Protein AF-A0A3Q2EHN2-F1 (afdb_monomer_lite)

Secondary structure (DSSP, 8-state):
-HHHHHHHHHHHHHHHHHHHHHHHHSEEEEEE---S---------TTS-TTTTTPPTTEEEEEE---THHHHHHHHHHHHHHHHHHHHHHHHHHHHH----SSTTTS-SS--B-TTSPBP---HHHHHHHHHHHHHHHHHHHHHHTT-HHHHHHHHHHHHHH--

Organism: Cyprinodon variegatus (NCBI:txid28743)

pLDDT: mean 79.64, std 14.19, range [36.62, 97.0]

Sequence (164 aa):
VGGALESIRAQAVERGKGNRTFRETSVATLELLLPRDAKKCDVRNLNQRLDEQGVKNHSKVMVLKVSDAEQISKEEEEKKNQKESIQRTQKGFQILSERGGEDPDTTPFLEIADQKGNPLKIPHQEKKALILAMGFHEKGRSLMKRKQYDNALCHLLQADQQFR

Structure (mmCIF, N/CA/C/O backbone):
data_AF-A0A3Q2EHN2-F1
#
_entry.id   AF-A0A3Q2EHN2-F1
#
loop_
_atom_site.group_PDB
_atom_site.id
_atom_site.type_symbol
_atom_site.label_atom_id
_atom_site.label_alt_id
_atom_site.label_comp_id
_atom_site.label_asym_id
_atom_site.label_entity_id
_atom_site.label_seq_id
_atom_site.pdbx_PDB_ins_code
_atom_site.Cartn_x
_atom_site.Cartn_y
_atom_site.Cartn_z
_atom_site.occupancy
_atom_site.B_iso_or_equiv
_atom_site.auth_seq_id
_atom_site.auth_comp_id
_atom_site.auth_asym_id
_atom_site.auth_atom_id
_atom_site.pdbx_PDB_model_num
ATOM 1 N N . VAL A 1 1 ? -40.091 9.955 55.501 1.00 58.00 1 VAL A N 1
ATOM 2 C CA . VAL A 1 1 ? -39.640 10.631 54.255 1.00 58.00 1 VAL A CA 1
ATOM 3 C C . VAL A 1 1 ? -38.119 10.861 54.205 1.00 58.00 1 VAL A C 1
ATOM 5 O O . VAL A 1 1 ? -37.560 10.788 53.122 1.00 58.00 1 VAL A O 1
ATOM 8 N N . GLY A 1 2 ? -37.409 11.044 55.333 1.00 68.94 2 GLY A N 1
ATOM 9 C CA . GLY A 1 2 ? -35.955 11.325 55.330 1.00 68.94 2 GLY A CA 1
ATOM 10 C C . GLY A 1 2 ? -35.015 10.210 54.831 1.00 68.94 2 GLY A C 1
ATOM 11 O O . GLY A 1 2 ? -33.983 10.518 54.247 1.00 68.94 2 GLY A O 1
ATOM 12 N N . GLY A 1 3 ? -35.369 8.927 54.986 1.00 84.19 3 GLY A N 1
ATOM 13 C CA . GLY A 1 3 ? -34.476 7.814 54.615 1.00 84.19 3 GLY A CA 1
ATOM 14 C C . GLY A 1 3 ? -34.185 7.700 53.112 1.00 84.19 3 GLY A C 1
ATOM 15 O O . GLY A 1 3 ? -33.046 7.467 52.725 1.00 84.19 3 GLY A O 1
ATOM 16 N N . ALA A 1 4 ? -35.187 7.934 52.258 1.00 87.62 4 ALA A N 1
ATOM 17 C CA . ALA A 1 4 ? -35.016 7.857 50.805 1.00 87.62 4 ALA A CA 1
ATOM 18 C C . ALA A 1 4 ? -34.116 8.984 50.265 1.00 87.62 4 ALA A C 1
ATOM 20 O O . ALA A 1 4 ? -33.273 8.747 49.402 1.00 87.62 4 ALA A O 1
ATOM 21 N N . LEU A 1 5 ? -34.259 10.197 50.811 1.00 86.69 5 LEU A N 1
ATOM 22 C CA . LEU A 1 5 ? -33.417 11.343 50.459 1.00 86.69 5 LEU A CA 1
ATOM 23 C C . LEU A 1 5 ? -31.957 11.114 50.871 1.00 86.69 5 LEU A C 1
ATOM 25 O O . LEU A 1 5 ? -31.049 11.421 50.100 1.00 86.69 5 LEU A O 1
ATOM 29 N N . GLU A 1 6 ? -31.730 10.516 52.041 1.00 89.62 6 GLU A N 1
ATOM 30 C CA . GLU A 1 6 ? -30.381 10.204 52.518 1.00 89.62 6 GLU A CA 1
ATOM 31 C C . GLU A 1 6 ? -29.701 9.114 51.673 1.00 89.62 6 GLU A C 1
ATOM 33 O O . GLU A 1 6 ? -28.521 9.237 51.342 1.00 89.62 6 GLU A O 1
ATOM 38 N N . SER A 1 7 ? -30.444 8.095 51.222 1.00 87.94 7 SER A N 1
ATOM 39 C CA . SER A 1 7 ? -29.919 7.086 50.289 1.00 87.94 7 SER A CA 1
ATOM 40 C C . SER A 1 7 ? -29.522 7.680 48.934 1.00 87.94 7 SER A C 1
ATOM 42 O O . SER A 1 7 ? -28.464 7.341 48.401 1.00 87.94 7 SER A O 1
ATOM 44 N N . ILE A 1 8 ? -30.327 8.602 48.389 1.00 90.00 8 ILE A N 1
ATOM 45 C CA . ILE A 1 8 ? -30.005 9.302 47.135 1.00 90.00 8 ILE A CA 1
ATOM 46 C C . ILE A 1 8 ? -28.743 10.156 47.312 1.00 90.00 8 ILE A C 1
ATOM 48 O O . ILE A 1 8 ? -27.847 10.115 46.465 1.00 90.00 8 ILE A O 1
ATOM 52 N N . ARG A 1 9 ? -28.636 10.886 48.432 1.00 92.25 9 ARG A N 1
ATOM 53 C CA . ARG A 1 9 ? -27.461 11.706 48.762 1.00 92.25 9 ARG A CA 1
ATOM 54 C C . ARG A 1 9 ? -26.191 10.859 48.834 1.00 92.25 9 ARG A C 1
ATOM 56 O O . ARG A 1 9 ? -25.201 11.194 48.184 1.00 92.25 9 ARG A O 1
ATOM 63 N N . ALA A 1 10 ? -26.226 9.751 49.576 1.00 88.00 10 ALA A N 1
ATOM 64 C CA . ALA A 1 10 ? -25.089 8.846 49.722 1.00 88.00 10 ALA A CA 1
ATOM 65 C C . ALA A 1 10 ? -24.641 8.267 48.368 1.00 88.00 10 ALA A C 1
ATOM 67 O O . ALA A 1 10 ? -23.452 8.288 48.045 1.00 88.00 10 ALA A O 1
ATOM 68 N N . GLN A 1 11 ? -25.586 7.832 47.528 1.00 86.38 11 GLN A N 1
ATOM 69 C CA . GLN A 1 11 ? -25.269 7.292 46.206 1.00 86.38 11 GLN A CA 1
ATOM 70 C C . GLN A 1 11 ? -24.671 8.352 45.265 1.00 86.38 11 GLN A C 1
ATOM 72 O O . GLN A 1 11 ? -23.761 8.044 44.494 1.00 86.38 11 GLN A O 1
ATOM 77 N N . ALA A 1 12 ? -25.141 9.601 45.329 1.00 86.69 12 ALA A N 1
ATOM 78 C CA . ALA A 1 12 ? -24.586 10.699 44.539 1.00 86.69 12 ALA A CA 1
ATOM 79 C C . ALA A 1 12 ? -23.131 11.017 44.929 1.00 86.69 12 ALA A C 1
ATOM 81 O O . ALA A 1 12 ? -22.298 11.242 44.049 1.00 86.69 12 ALA A O 1
ATOM 82 N N . VAL A 1 13 ? -22.805 10.975 46.226 1.00 90.94 13 VAL A N 1
ATOM 83 C CA . VAL A 1 13 ? -21.433 11.174 46.725 1.00 90.94 13 VAL A CA 1
ATOM 84 C C . VAL A 1 13 ? -20.501 10.066 46.238 1.00 90.94 13 VAL A C 1
ATOM 86 O O . VAL A 1 13 ? -19.422 10.364 45.728 1.00 90.94 13 VAL A O 1
ATOM 89 N N . GLU A 1 14 ? -20.917 8.803 46.334 1.00 86.44 14 GLU A N 1
ATOM 90 C CA . GLU A 1 14 ? -20.110 7.670 45.862 1.00 86.44 14 GLU A CA 1
ATOM 91 C C . GLU A 1 14 ? -19.881 7.717 44.345 1.00 86.44 14 GLU A C 1
ATOM 93 O O . GLU A 1 14 ? -18.755 7.532 43.879 1.00 86.44 14 GLU A O 1
ATOM 98 N N . ARG A 1 15 ? -20.907 8.086 43.563 1.00 83.94 15 ARG A N 1
ATOM 99 C CA . ARG A 1 15 ? -20.753 8.348 42.120 1.00 83.94 15 ARG A CA 1
ATOM 100 C C . ARG A 1 15 ? -19.771 9.493 41.850 1.00 83.94 15 ARG A C 1
ATOM 102 O O . ARG A 1 15 ? -18.945 9.393 40.946 1.00 83.94 15 ARG A O 1
ATOM 109 N N . GLY A 1 16 ? -19.829 10.563 42.643 1.00 86.81 16 GLY A N 1
ATOM 110 C CA . GLY A 1 16 ? -18.907 11.696 42.545 1.00 86.81 16 GLY A CA 1
ATOM 111 C C . GLY A 1 16 ? -17.451 11.307 42.814 1.00 86.81 16 GLY A C 1
ATOM 112 O O . GLY A 1 16 ? -16.564 11.693 42.051 1.00 86.81 16 GLY A O 1
ATOM 113 N N . LYS A 1 17 ? -17.205 10.494 43.850 1.00 87.38 17 LYS A N 1
ATOM 114 C CA . LYS A 1 17 ? -15.874 9.943 44.154 1.00 87.38 17 LYS A CA 1
ATOM 115 C C . LYS A 1 17 ? -15.359 9.075 43.008 1.00 87.38 17 LYS A C 1
ATOM 117 O O . LYS A 1 17 ? -14.248 9.305 42.543 1.00 87.38 17 LYS A O 1
ATOM 122 N N . GLY A 1 18 ? -16.188 8.162 42.494 1.00 84.38 18 GLY A N 1
ATOM 123 C CA . GLY A 1 18 ? -15.835 7.318 41.348 1.00 84.38 18 GLY A CA 1
ATOM 124 C C . GLY A 1 18 ? -15.464 8.129 40.100 1.00 84.38 18 GLY A C 1
ATOM 125 O O . GLY A 1 18 ? -14.448 7.854 39.465 1.00 84.38 18 GLY A O 1
ATOM 126 N N . ASN A 1 19 ? -16.218 9.190 39.794 1.00 83.88 19 ASN A N 1
ATOM 127 C CA . ASN A 1 19 ? -15.912 10.083 38.672 1.00 83.88 19 ASN A CA 1
ATOM 128 C C . ASN A 1 19 ? -14.584 10.831 38.853 1.00 83.88 19 ASN A C 1
ATOM 130 O O . ASN A 1 19 ? -13.862 11.049 37.878 1.00 83.88 19 ASN A O 1
ATOM 134 N N . ARG A 1 20 ? -14.252 11.227 40.086 1.00 85.75 20 ARG A N 1
ATOM 135 C CA . ARG A 1 20 ? -12.964 11.855 40.394 1.00 85.75 20 ARG A CA 1
ATOM 136 C C . ARG A 1 20 ? -11.812 10.870 40.194 1.00 85.75 20 ARG A C 1
ATOM 138 O O . ARG A 1 20 ? -10.865 11.197 39.488 1.00 85.75 20 ARG A O 1
ATOM 145 N N . THR A 1 21 ? -11.943 9.650 40.712 1.00 84.44 21 THR A N 1
ATOM 146 C CA . THR A 1 21 ? -10.952 8.585 40.515 1.00 84.44 21 THR A CA 1
ATOM 147 C C . THR A 1 21 ? -10.756 8.256 39.037 1.00 84.44 21 THR A C 1
ATOM 149 O O . THR A 1 21 ? -9.616 8.130 38.601 1.00 84.44 21 THR A O 1
ATOM 152 N N . PHE A 1 22 ? -11.823 8.194 38.233 1.00 84.50 22 PHE A N 1
ATOM 153 C CA . PHE A 1 22 ? -11.699 7.981 36.787 1.00 84.50 22 PHE A CA 1
ATOM 154 C C . PHE A 1 22 ? -10.948 9.123 36.093 1.00 84.50 22 PHE A C 1
ATOM 156 O O . PHE A 1 22 ? -10.098 8.870 35.244 1.00 84.50 22 PHE A O 1
ATOM 163 N N . ARG A 1 23 ? -11.214 10.381 36.466 1.00 84.12 23 ARG A N 1
ATOM 164 C CA . ARG A 1 23 ? -10.486 11.537 35.918 1.00 84.12 23 ARG A CA 1
ATOM 165 C C . ARG A 1 23 ? -8.994 11.511 36.248 1.00 84.12 23 ARG A C 1
ATOM 167 O O . ARG A 1 23 ? -8.200 11.936 35.419 1.00 84.12 23 ARG A O 1
ATOM 174 N N . GLU A 1 24 ? -8.631 11.036 37.436 1.00 85.19 24 GLU A N 1
ATOM 175 C CA . GLU A 1 24 ? -7.242 10.994 37.910 1.00 85.19 24 GLU A CA 1
ATOM 176 C C . GLU A 1 24 ? -6.480 9.762 37.389 1.00 85.19 24 GLU A C 1
ATOM 178 O O . GLU A 1 24 ? -5.310 9.867 37.036 1.00 85.19 24 GLU A O 1
ATOM 183 N N . THR A 1 25 ? -7.134 8.600 37.306 1.00 83.88 25 THR A N 1
ATOM 184 C CA . THR A 1 25 ? -6.469 7.308 37.036 1.00 83.88 25 THR A CA 1
ATOM 185 C C . THR A 1 25 ? -6.815 6.692 35.686 1.00 83.88 25 THR A C 1
ATOM 187 O O . THR A 1 25 ? -6.178 5.726 35.280 1.00 83.88 25 THR A O 1
ATOM 190 N N . SER A 1 26 ? -7.821 7.214 34.977 1.00 83.12 26 SER A N 1
ATOM 191 C CA . SER A 1 26 ? -8.372 6.605 33.756 1.00 83.12 26 SER A CA 1
ATOM 192 C C . SER A 1 26 ? -8.912 5.173 33.941 1.00 83.12 26 SER A C 1
ATOM 194 O O . SER A 1 26 ? -9.146 4.466 32.958 1.00 83.12 26 SER A O 1
ATOM 196 N N . VAL A 1 27 ? -9.165 4.757 35.191 1.00 82.38 27 VAL A N 1
ATOM 197 C CA . VAL A 1 27 ? -9.767 3.468 35.559 1.00 82.38 27 VAL A CA 1
ATOM 198 C C . VAL A 1 27 ? -11.165 3.696 36.131 1.00 82.38 27 VAL A C 1
ATOM 200 O O . VAL A 1 27 ? -11.360 4.534 37.010 1.00 82.38 27 VAL A O 1
ATOM 203 N N . ALA A 1 28 ? -12.149 2.938 35.650 1.00 84.56 28 ALA A N 1
ATOM 204 C CA . ALA A 1 28 ? -13.511 2.930 36.178 1.00 84.56 28 ALA A CA 1
ATOM 205 C C . ALA A 1 28 ? -14.002 1.499 36.419 1.00 84.56 28 ALA A C 1
ATOM 207 O O . ALA A 1 28 ? -13.563 0.558 35.765 1.00 84.56 28 ALA A O 1
ATOM 208 N N . THR A 1 29 ? -14.944 1.331 37.347 1.00 83.50 29 THR A N 1
ATOM 209 C CA . THR A 1 29 ? -15.686 0.073 37.524 1.00 83.50 29 THR A CA 1
ATOM 210 C C . THR A 1 29 ? -17.137 0.302 37.131 1.00 83.50 29 THR A C 1
ATOM 212 O O . THR A 1 29 ? -17.778 1.211 37.656 1.00 83.50 29 THR A O 1
ATOM 215 N N . LEU A 1 30 ? -17.654 -0.517 36.219 1.00 82.94 30 LEU A N 1
ATOM 216 C CA . LEU A 1 30 ? -19.041 -0.478 35.765 1.00 82.94 30 LEU A CA 1
ATOM 217 C C . LEU A 1 30 ? -19.776 -1.729 36.241 1.00 82.94 30 LEU A C 1
ATOM 219 O O . LEU A 1 30 ? -19.241 -2.833 36.169 1.00 82.94 30 LEU A O 1
ATOM 223 N N . GLU A 1 31 ? -21.009 -1.563 36.707 1.00 81.94 31 GLU A N 1
ATOM 224 C CA . GLU A 1 31 ? -21.921 -2.677 36.962 1.00 81.94 31 GLU A CA 1
ATOM 225 C C . GLU A 1 31 ? -22.862 -2.817 35.765 1.00 81.94 31 GLU A C 1
ATOM 227 O O . GLU A 1 31 ? -23.566 -1.873 35.404 1.00 81.94 31 GLU A O 1
ATOM 232 N N . LEU A 1 32 ? -22.839 -3.982 35.121 1.00 79.69 32 LEU A N 1
ATOM 233 C CA . LEU A 1 32 ? -23.619 -4.236 33.915 1.00 79.69 32 LEU A CA 1
ATOM 234 C C . LEU A 1 32 ? -24.958 -4.876 34.265 1.00 79.69 32 LEU A C 1
ATOM 236 O O . LEU A 1 32 ? -25.008 -5.945 34.878 1.00 79.69 32 LEU A O 1
ATOM 240 N N . LEU A 1 33 ? -26.040 -4.245 33.814 1.00 76.50 33 LEU A N 1
ATOM 241 C CA . LEU A 1 33 ? -27.374 -4.822 33.867 1.00 76.50 33 LEU A CA 1
ATOM 242 C C . LEU A 1 33 ? -27.683 -5.469 32.515 1.00 76.50 33 LEU A C 1
ATOM 244 O O . LEU A 1 33 ? -27.850 -4.775 31.513 1.00 76.50 33 LEU A O 1
ATOM 248 N N . LEU A 1 34 ? -27.716 -6.800 32.481 1.00 68.06 34 LEU A N 1
ATOM 249 C CA . LEU A 1 34 ? -28.004 -7.560 31.265 1.00 68.06 34 LEU A CA 1
ATOM 250 C C . LEU A 1 34 ? -29.467 -8.031 31.275 1.00 68.06 34 LEU A C 1
ATOM 252 O O . LEU A 1 34 ? -29.950 -8.466 32.327 1.00 68.06 34 LEU A O 1
ATOM 256 N N . PRO A 1 35 ? -30.180 -7.990 30.132 1.00 71.19 35 PRO A N 1
ATOM 257 C CA . PRO A 1 35 ? -31.507 -8.586 30.010 1.00 71.19 35 PRO A CA 1
ATOM 258 C C . PRO A 1 35 ? -31.479 -10.069 30.405 1.00 71.19 35 PRO A C 1
ATOM 260 O O . PRO A 1 35 ? -30.519 -10.783 30.104 1.00 71.19 35 PRO A O 1
ATOM 263 N N . ARG A 1 36 ? -32.529 -10.549 31.085 1.00 63.59 36 ARG A N 1
ATOM 264 C CA . ARG A 1 36 ? -32.696 -11.982 31.365 1.00 63.59 36 ARG A CA 1
ATOM 265 C C . ARG A 1 36 ? -32.974 -12.685 30.041 1.00 63.59 36 ARG A C 1
ATOM 267 O O . ARG A 1 36 ? -34.107 -12.620 29.603 1.00 63.59 36 ARG A O 1
ATOM 274 N N . ASP A 1 37 ? -31.939 -13.232 29.402 1.00 58.91 37 ASP A N 1
ATOM 275 C CA . ASP A 1 37 ? -31.957 -14.457 28.579 1.00 58.91 37 ASP A CA 1
ATOM 276 C C . ASP A 1 37 ? -30.667 -14.584 27.755 1.00 58.91 37 ASP A C 1
ATOM 278 O O . ASP A 1 37 ? -30.630 -14.293 26.562 1.00 58.91 37 ASP A O 1
ATOM 282 N N . ALA A 1 38 ? -29.592 -15.065 28.381 1.00 51.25 38 ALA A N 1
ATOM 283 C CA . ALA A 1 38 ? -28.395 -15.455 27.646 1.00 51.25 38 ALA A CA 1
ATOM 284 C C . ALA A 1 38 ? -27.775 -16.727 28.244 1.00 51.25 38 ALA A C 1
ATOM 286 O O . ALA A 1 38 ? -27.448 -16.786 29.434 1.00 51.25 38 ALA A O 1
ATOM 287 N N . LYS A 1 39 ? -27.713 -17.794 27.437 1.00 52.88 39 LYS A N 1
ATOM 288 C CA . LYS A 1 39 ? -27.319 -19.155 27.836 1.00 52.88 39 LYS A CA 1
ATOM 289 C C . LYS A 1 39 ? -25.897 -19.485 27.344 1.00 52.88 39 LYS A C 1
ATOM 291 O O . LYS A 1 39 ? -25.686 -19.484 26.146 1.00 52.88 39 LYS A O 1
ATOM 296 N N . LYS A 1 40 ? -25.037 -19.885 28.300 1.00 46.94 40 LYS A N 1
ATOM 297 C CA . LYS A 1 40 ? -23.790 -20.710 28.283 1.00 46.94 40 LYS A CA 1
ATOM 298 C C . LYS A 1 40 ? -22.650 -20.421 27.269 1.00 46.94 40 LYS A C 1
ATOM 300 O O . LYS A 1 40 ? -22.877 -20.172 26.100 1.00 46.94 40 LYS A O 1
ATOM 305 N N . CYS A 1 41 ? -21.410 -20.560 27.765 1.00 36.62 41 CYS A N 1
ATOM 306 C CA . CYS A 1 41 ? -20.165 -19.971 27.240 1.00 36.62 41 CYS A CA 1
ATOM 307 C C . CYS A 1 41 ? -19.174 -20.999 26.659 1.00 36.62 41 CYS A C 1
ATOM 309 O O . CYS A 1 41 ? -19.073 -22.087 27.224 1.00 36.62 41 CYS A O 1
ATOM 311 N N . ASP A 1 42 ? -18.366 -20.574 25.671 1.00 38.88 42 ASP A N 1
ATOM 312 C CA . ASP A 1 42 ? -16.940 -20.935 25.544 1.00 38.88 42 ASP A CA 1
ATOM 313 C C . ASP A 1 42 ? -16.122 -19.943 24.662 1.00 38.88 42 ASP A C 1
ATOM 315 O O . ASP A 1 42 ? -16.516 -19.599 23.553 1.00 38.88 42 ASP A O 1
ATOM 319 N N . VAL A 1 43 ? -14.949 -19.558 25.197 1.00 41.09 43 VAL A N 1
ATOM 320 C CA . VAL A 1 43 ? -13.729 -18.907 24.635 1.00 41.09 43 VAL A CA 1
ATOM 321 C C . VAL A 1 43 ? -13.786 -17.492 23.995 1.00 41.09 43 VAL A C 1
ATOM 323 O O . VAL A 1 43 ? -14.457 -17.237 23.003 1.00 41.09 43 VAL A O 1
ATOM 326 N N . ARG A 1 44 ? -12.909 -16.618 24.539 1.00 47.75 44 ARG A N 1
ATOM 327 C CA . ARG A 1 44 ? -12.696 -15.163 24.331 1.00 47.75 44 ARG A CA 1
ATOM 328 C C . ARG A 1 44 ? -12.364 -14.715 22.890 1.00 47.75 44 ARG A C 1
ATOM 330 O O . ARG A 1 44 ? -11.319 -15.090 22.359 1.00 47.75 44 ARG A O 1
ATOM 337 N N . ASN A 1 45 ? -13.150 -13.780 22.337 1.00 54.25 45 ASN A N 1
ATOM 338 C CA . ASN A 1 45 ? -12.830 -12.982 21.139 1.00 54.25 45 ASN A CA 1
ATOM 339 C C . ASN A 1 45 ? -13.454 -11.563 21.199 1.00 54.25 45 ASN A C 1
ATOM 341 O O . ASN A 1 45 ? -14.553 -11.406 21.722 1.00 54.25 45 ASN A O 1
ATOM 345 N N . LEU A 1 46 ? -12.802 -10.531 20.634 1.00 56.47 46 LEU A N 1
ATOM 346 C CA . LEU A 1 46 ? -13.286 -9.127 20.665 1.00 56.47 46 LEU A CA 1
ATOM 347 C C . LEU A 1 46 ? -14.595 -8.881 19.885 1.00 56.47 46 LEU A C 1
ATOM 349 O O . LEU A 1 46 ? -15.234 -7.852 20.078 1.00 56.47 46 LEU A O 1
ATOM 353 N N . ASN A 1 47 ? -15.002 -9.822 19.030 1.00 60.00 47 ASN A N 1
ATOM 354 C CA . ASN A 1 47 ? -16.191 -9.717 18.176 1.00 60.00 47 ASN A CA 1
ATOM 355 C C . ASN A 1 47 ? -17.407 -10.491 18.718 1.00 60.00 47 ASN A C 1
ATOM 357 O O . ASN A 1 47 ? -18.372 -10.713 17.990 1.00 60.00 47 ASN A O 1
ATOM 361 N N . GLN A 1 48 ? -17.345 -10.948 19.968 1.00 64.94 48 GLN A N 1
ATOM 362 C CA . GLN A 1 48 ? -18.379 -11.771 20.598 1.00 64.94 48 GLN A CA 1
ATOM 363 C C . GLN A 1 48 ? -19.273 -10.962 21.532 1.00 64.94 48 GLN A C 1
ATOM 365 O O . GLN A 1 48 ? -18.866 -9.929 22.074 1.00 64.94 48 GLN A O 1
ATOM 370 N N . ARG A 1 49 ? -20.488 -11.463 21.763 1.00 70.75 49 ARG A N 1
ATOM 371 C CA . ARG A 1 49 ? -21.433 -10.851 22.703 1.00 70.75 49 ARG A CA 1
ATOM 372 C C . ARG A 1 49 ? -20.953 -11.021 24.153 1.00 70.75 49 ARG A C 1
ATOM 374 O O . ARG A 1 49 ? -20.166 -11.908 24.471 1.00 70.75 49 ARG A O 1
ATOM 381 N N . LEU A 1 50 ? -21.415 -10.154 25.057 1.00 73.50 50 LEU A N 1
ATOM 382 C CA . LEU A 1 50 ? -20.976 -10.141 26.464 1.00 73.50 50 LEU A CA 1
ATOM 383 C C . LEU A 1 50 ? -21.282 -11.457 27.202 1.00 73.50 50 LEU A C 1
ATOM 385 O O . LEU A 1 50 ? -20.502 -11.895 28.046 1.00 73.50 50 LEU A O 1
ATOM 389 N N . ASP A 1 51 ? -22.391 -12.105 26.866 1.00 68.06 51 ASP A N 1
ATOM 390 C CA . ASP A 1 51 ? -22.792 -13.397 27.418 1.00 68.06 51 ASP A CA 1
ATOM 391 C C . ASP A 1 51 ? -21.851 -14.538 27.018 1.00 68.06 51 ASP A C 1
ATOM 393 O O . ASP A 1 51 ? -21.519 -15.381 27.853 1.00 68.06 51 ASP A O 1
ATOM 397 N N . GLU A 1 52 ? -21.346 -14.519 25.785 1.00 70.88 52 GLU A N 1
ATOM 398 C CA . GLU A 1 52 ? -20.361 -15.486 25.282 1.00 70.88 52 GLU A CA 1
ATOM 399 C C . GLU A 1 52 ? -19.011 -15.337 26.005 1.00 70.88 52 GLU A C 1
ATOM 401 O O . GLU A 1 52 ? -18.291 -16.312 26.220 1.00 70.88 52 GLU A O 1
ATOM 406 N N . GLN A 1 53 ? -18.708 -14.125 26.479 1.00 71.44 53 GLN A N 1
ATOM 407 C CA . GLN A 1 53 ? -17.516 -13.809 27.270 1.00 71.44 53 GLN A CA 1
ATOM 408 C C . GLN A 1 53 ? -17.667 -14.154 28.766 1.00 71.44 53 GLN A C 1
ATOM 410 O O . GLN A 1 53 ? -16.770 -13.873 29.565 1.00 71.44 53 GLN A O 1
ATOM 415 N N . GLY A 1 54 ? -18.790 -14.762 29.166 1.00 73.62 54 GLY A N 1
ATOM 416 C CA . GLY A 1 54 ? -19.068 -15.138 30.552 1.00 73.62 54 GLY A CA 1
ATOM 417 C C . GLY A 1 54 ? -19.492 -13.973 31.448 1.00 73.62 54 GLY A C 1
ATOM 418 O O . GLY A 1 54 ? -19.532 -14.132 32.672 1.00 73.62 54 GLY A O 1
ATOM 419 N N . VAL A 1 55 ? -19.829 -12.814 30.868 1.00 78.62 55 VAL A N 1
ATOM 420 C CA . VAL A 1 55 ? -20.365 -11.670 31.612 1.00 78.62 55 VAL A CA 1
ATOM 421 C C . VAL A 1 55 ? -21.821 -11.957 31.965 1.00 78.62 55 VAL A C 1
ATOM 423 O O . VAL A 1 55 ? -22.676 -12.141 31.103 1.00 78.62 55 VAL A O 1
ATOM 426 N N . LYS A 1 56 ? -22.110 -12.002 33.265 1.00 81.75 56 LYS A N 1
ATOM 427 C CA . LYS A 1 56 ? -23.452 -12.234 33.814 1.00 81.75 56 LYS A CA 1
ATOM 428 C C . LYS A 1 56 ? -24.117 -10.918 34.202 1.00 81.75 56 LYS A C 1
ATOM 430 O O . LYS A 1 56 ? -23.444 -9.901 34.379 1.00 81.75 56 LYS A O 1
ATOM 435 N N . ASN A 1 57 ? -25.432 -10.944 34.397 1.00 81.62 57 ASN A N 1
ATOM 436 C CA . ASN A 1 57 ? -26.135 -9.807 34.983 1.00 81.62 57 ASN A CA 1
ATOM 437 C C . ASN A 1 57 ? -25.518 -9.455 36.353 1.00 81.62 57 ASN A C 1
ATOM 439 O O . ASN A 1 57 ? -25.149 -10.362 37.102 1.00 81.62 57 ASN A O 1
ATOM 443 N N . HIS A 1 58 ? -25.399 -8.163 36.661 1.00 81.69 58 HIS A N 1
ATOM 444 C CA . HIS A 1 58 ? -24.705 -7.622 37.838 1.00 81.69 58 HIS A CA 1
ATOM 445 C C . HIS A 1 58 ? -23.193 -7.893 37.895 1.00 81.69 58 HIS A C 1
ATOM 447 O O . HIS A 1 58 ? -22.579 -7.807 38.961 1.00 81.69 58 HIS A O 1
ATOM 453 N N . SER A 1 59 ? -22.551 -8.205 36.764 1.00 83.38 59 SER A N 1
ATOM 454 C CA . SER A 1 59 ? -21.087 -8.288 36.742 1.00 83.38 59 SER A CA 1
ATOM 455 C C . SER A 1 59 ? -20.475 -6.904 36.928 1.00 83.38 59 SER A C 1
ATOM 457 O O . SER A 1 59 ? -20.855 -5.950 36.246 1.00 83.38 59 SER A O 1
ATOM 459 N N . LYS A 1 60 ? -19.486 -6.817 37.823 1.00 84.38 60 LYS A N 1
ATOM 460 C CA . LYS A 1 60 ? -18.619 -5.646 37.969 1.00 84.38 60 LYS A CA 1
ATOM 461 C C . LYS A 1 60 ? -17.423 -5.795 37.038 1.00 84.38 60 LYS A C 1
ATOM 463 O O . LYS A 1 60 ? -16.630 -6.720 37.200 1.00 84.38 60 LYS A O 1
ATOM 468 N N . VAL A 1 61 ? -17.308 -4.897 36.070 1.00 82.44 61 VAL A N 1
ATOM 469 C CA . VAL A 1 61 ? -16.254 -4.905 35.054 1.00 82.44 61 VAL A CA 1
ATOM 470 C C . VAL A 1 61 ? -15.363 -3.686 35.240 1.00 82.44 61 VAL A C 1
ATOM 472 O O . VAL A 1 61 ? -15.852 -2.567 35.392 1.00 82.44 61 VAL A O 1
ATOM 475 N N . MET A 1 62 ? -14.049 -3.905 35.225 1.00 81.62 62 MET A N 1
ATOM 476 C CA . MET A 1 62 ? -13.058 -2.833 35.224 1.00 81.62 62 MET A CA 1
ATOM 477 C C . MET A 1 62 ? -12.827 -2.354 33.789 1.00 81.62 62 MET A C 1
ATOM 479 O O . MET A 1 62 ? -12.542 -3.157 32.903 1.00 81.62 62 MET A O 1
ATOM 483 N N . VAL A 1 63 ? -12.931 -1.049 33.572 1.00 78.25 63 VAL A N 1
ATOM 484 C CA . VAL A 1 63 ? -12.690 -0.390 32.289 1.00 78.25 63 VAL A CA 1
ATOM 485 C C . VAL A 1 63 ? -11.474 0.513 32.436 1.00 78.25 63 VAL A C 1
ATOM 487 O O . VAL A 1 63 ? -11.461 1.405 33.284 1.00 78.25 63 VAL A O 1
ATOM 490 N N . LEU A 1 64 ? -10.460 0.283 31.603 1.00 77.38 64 LEU A N 1
ATOM 491 C CA . LEU A 1 64 ? -9.339 1.199 31.417 1.00 77.38 64 LEU A CA 1
ATOM 492 C C . LEU A 1 64 ? -9.572 2.011 30.144 1.00 77.38 64 LEU A C 1
ATOM 494 O O . LEU A 1 64 ? -9.800 1.434 29.079 1.00 77.38 64 LEU A O 1
ATOM 498 N N . LYS A 1 65 ? -9.454 3.338 30.230 1.00 69.94 65 LYS A N 1
ATOM 499 C CA . LYS A 1 65 ? -9.287 4.164 29.032 1.00 69.94 65 LYS A CA 1
ATOM 500 C C . LYS A 1 65 ? -7.852 3.969 28.535 1.00 69.94 65 LYS A C 1
ATOM 502 O O . LYS A 1 65 ? -6.927 4.580 29.062 1.00 69.94 65 LYS A O 1
ATOM 507 N N . VAL A 1 66 ? -7.672 3.097 27.546 1.00 64.12 66 VAL A N 1
ATOM 508 C CA . VAL A 1 66 ? -6.404 2.993 26.813 1.00 64.12 66 VAL A CA 1
ATOM 509 C C . VAL A 1 66 ? -6.265 4.277 25.999 1.00 64.12 66 VAL A C 1
ATOM 511 O O . VAL A 1 66 ? -7.133 4.597 25.191 1.00 64.12 66 VAL A O 1
ATOM 514 N N . SER A 1 67 ? -5.238 5.070 26.288 1.00 59.03 67 SER A N 1
ATOM 515 C CA . SER A 1 67 ? -4.970 6.305 25.552 1.00 59.03 67 SER A CA 1
ATOM 516 C C . SER A 1 67 ? -4.523 5.970 24.130 1.00 59.03 67 SER A C 1
ATOM 518 O O . SER A 1 67 ? -3.674 5.097 23.953 1.00 59.03 67 SER A O 1
ATOM 520 N N . ASP A 1 68 ? -5.001 6.727 23.141 1.00 57.28 68 ASP A N 1
ATOM 521 C CA . ASP A 1 68 ? -4.610 6.577 21.730 1.00 57.28 68 ASP A CA 1
ATOM 522 C C . ASP A 1 68 ? -3.084 6.629 21.522 1.00 57.28 68 ASP A C 1
ATOM 524 O O . ASP A 1 68 ? -2.582 6.095 20.545 1.00 57.28 68 ASP A O 1
ATOM 528 N N . ALA A 1 69 ? -2.316 7.200 22.458 1.00 57.78 69 ALA A N 1
ATOM 529 C CA . ALA A 1 69 ? -0.855 7.288 22.408 1.00 57.78 69 ALA A CA 1
ATOM 530 C C . ALA A 1 69 ? -0.137 5.935 22.200 1.00 57.78 69 ALA A C 1
ATOM 532 O O . ALA A 1 69 ? 0.879 5.889 21.509 1.00 57.78 69 ALA A O 1
ATOM 533 N N . GLU A 1 70 ? -0.652 4.833 22.755 1.00 58.34 70 GLU A N 1
ATOM 534 C CA . GLU A 1 70 ? -0.057 3.496 22.568 1.00 58.34 70 GLU A CA 1
ATOM 535 C C . GLU A 1 70 ? -0.445 2.835 21.236 1.00 58.34 70 GLU A C 1
ATOM 537 O O . GLU A 1 70 ? 0.241 1.922 20.775 1.00 58.34 70 GLU A O 1
ATOM 542 N N . GLN A 1 71 ? -1.547 3.267 20.618 1.00 59.53 71 GLN A N 1
ATOM 543 C CA . GLN A 1 71 ? -1.944 2.818 19.281 1.00 59.53 71 GLN A CA 1
ATOM 544 C C . GLN A 1 71 ? -1.291 3.674 18.191 1.00 59.53 71 GLN A C 1
ATOM 546 O O . GLN A 1 71 ? -0.800 3.131 17.205 1.00 59.53 71 GLN A O 1
ATOM 551 N N . ILE A 1 72 ? -1.199 4.987 18.414 1.00 58.62 72 ILE A N 1
ATOM 552 C CA . ILE A 1 72 ? -0.522 5.944 17.535 1.00 58.62 72 ILE A CA 1
ATOM 553 C C . ILE A 1 72 ? 0.955 5.573 17.390 1.00 58.62 72 ILE A C 1
ATOM 555 O O . ILE A 1 72 ? 1.458 5.549 16.272 1.00 58.62 72 ILE A O 1
ATOM 559 N N . SER A 1 73 ? 1.641 5.210 18.479 1.00 65.06 73 SER A N 1
ATOM 560 C CA . SER A 1 73 ? 3.058 4.830 18.411 1.00 65.06 73 SER A CA 1
ATOM 561 C C . SER A 1 73 ? 3.299 3.577 17.562 1.00 65.06 73 SER A C 1
ATOM 563 O O . SER A 1 73 ? 4.235 3.549 16.764 1.00 65.06 73 SER A O 1
ATOM 565 N N . LYS A 1 74 ? 2.423 2.571 17.665 1.00 68.88 74 LYS A N 1
ATOM 566 C CA . LYS A 1 74 ? 2.502 1.344 16.857 1.00 68.88 74 LYS A CA 1
ATOM 567 C C . LYS A 1 74 ? 2.201 1.608 15.383 1.00 68.88 74 LYS A C 1
ATOM 569 O O . LYS A 1 74 ? 2.944 1.148 14.520 1.00 68.88 74 LYS A O 1
ATOM 574 N N . GLU A 1 75 ? 1.158 2.382 15.084 1.00 70.06 75 GLU A N 1
ATOM 575 C CA . GLU A 1 75 ? 0.833 2.754 13.701 1.00 70.06 75 GLU A CA 1
ATOM 576 C C . GLU A 1 75 ? 1.918 3.623 13.049 1.00 70.06 75 GLU A C 1
ATOM 578 O O . GLU A 1 75 ? 2.209 3.472 11.860 1.00 70.06 75 GLU A O 1
ATOM 583 N N . GLU A 1 76 ? 2.520 4.553 13.794 1.00 74.19 76 GLU A N 1
ATOM 584 C CA . GLU A 1 76 ? 3.619 5.380 13.290 1.00 74.19 76 GLU A CA 1
ATOM 585 C C . GLU A 1 76 ? 4.856 4.541 12.965 1.00 74.19 76 GLU A C 1
ATOM 587 O O . GLU A 1 76 ? 5.487 4.744 11.921 1.00 74.19 76 GLU A O 1
ATOM 592 N N . GLU A 1 77 ? 5.178 3.571 13.818 1.00 75.50 77 GLU A N 1
ATOM 593 C CA . GLU A 1 77 ? 6.296 2.658 13.609 1.00 75.50 77 GLU A CA 1
ATOM 594 C C . GLU A 1 77 ? 6.068 1.753 12.388 1.00 75.50 77 GLU A C 1
ATOM 596 O O . GLU A 1 77 ? 6.956 1.612 11.541 1.00 75.50 77 GLU A O 1
ATOM 601 N N . GLU A 1 78 ? 4.855 1.228 12.207 1.00 77.44 78 GLU A N 1
ATOM 602 C CA . GLU A 1 78 ? 4.485 0.454 11.017 1.00 77.44 78 GLU A CA 1
ATOM 603 C C . GLU A 1 78 ? 4.559 1.287 9.731 1.00 77.44 78 GLU A C 1
ATOM 605 O O . GLU A 1 78 ? 5.150 0.847 8.738 1.00 77.44 78 GLU A O 1
ATOM 610 N N . LYS A 1 79 ? 4.052 2.526 9.745 1.00 79.56 79 LYS A N 1
ATOM 611 C CA . LYS A 1 79 ? 4.150 3.451 8.601 1.00 79.56 79 LYS A CA 1
ATOM 612 C C . LYS A 1 79 ? 5.600 3.795 8.268 1.00 79.56 79 LYS A C 1
ATOM 614 O O . LYS A 1 79 ? 5.951 3.915 7.090 1.00 79.56 79 LYS A O 1
ATOM 619 N N . LYS A 1 80 ? 6.460 3.953 9.276 1.00 83.31 80 LYS A N 1
ATOM 620 C CA . LYS A 1 80 ? 7.895 4.188 9.075 1.00 83.31 80 LYS A CA 1
ATOM 621 C C . LYS A 1 80 ? 8.562 2.974 8.429 1.00 83.31 80 LYS A C 1
ATOM 623 O O . LYS A 1 80 ? 9.228 3.126 7.404 1.00 83.31 80 LYS A O 1
ATOM 628 N N . ASN A 1 81 ? 8.312 1.779 8.959 1.00 83.69 81 ASN A N 1
ATOM 629 C CA . ASN A 1 81 ? 8.838 0.525 8.417 1.00 83.69 81 ASN A CA 1
ATOM 630 C C . ASN A 1 81 ? 8.391 0.306 6.964 1.00 83.69 81 ASN A C 1
ATOM 632 O O . ASN A 1 81 ? 9.183 -0.100 6.107 1.00 83.69 81 ASN A O 1
ATOM 636 N N . GLN A 1 82 ? 7.137 0.642 6.657 1.00 85.06 82 GLN A N 1
ATOM 637 C CA . GLN A 1 82 ? 6.594 0.573 5.307 1.00 85.06 82 GLN A CA 1
ATOM 638 C C . GLN A 1 82 ? 7.303 1.549 4.354 1.00 85.06 82 GLN A C 1
ATOM 640 O O . GLN A 1 82 ? 7.741 1.140 3.275 1.00 85.06 82 GLN A O 1
ATOM 645 N N . LYS A 1 83 ? 7.500 2.812 4.760 1.00 88.19 83 LYS A N 1
ATOM 646 C CA . LYS A 1 83 ? 8.262 3.803 3.976 1.00 88.19 83 LYS A CA 1
ATOM 647 C C . LYS A 1 83 ? 9.701 3.357 3.725 1.00 88.19 83 LYS A C 1
ATOM 649 O O . LYS A 1 83 ? 10.194 3.496 2.607 1.00 88.19 83 LYS A O 1
ATOM 654 N N . GLU A 1 84 ? 10.369 2.790 4.726 1.00 89.69 84 GLU A N 1
ATOM 655 C CA . GLU A 1 84 ? 11.726 2.264 4.561 1.00 89.69 84 GLU A CA 1
ATOM 656 C C . GLU A 1 84 ? 11.777 1.097 3.571 1.00 89.69 84 GLU A C 1
ATOM 658 O O . GLU A 1 84 ? 12.654 1.064 2.706 1.00 89.69 84 GLU A O 1
ATOM 663 N N . SER A 1 85 ? 10.833 0.153 3.651 1.00 88.44 85 SER A N 1
ATOM 664 C CA . SER A 1 85 ? 10.741 -0.970 2.705 1.00 88.44 85 SER A CA 1
ATOM 665 C C . SER A 1 85 ? 10.617 -0.487 1.259 1.00 88.44 85 SER A C 1
ATOM 667 O O . SER A 1 85 ? 11.265 -1.010 0.346 1.00 88.44 85 SER A O 1
ATOM 669 N N . ILE A 1 86 ? 9.796 0.536 1.057 1.00 90.44 86 ILE A N 1
ATOM 670 C CA . ILE A 1 86 ? 9.569 1.147 -0.245 1.00 90.44 86 ILE A CA 1
ATOM 671 C C . ILE A 1 86 ? 10.845 1.824 -0.760 1.00 90.44 86 ILE A C 1
ATOM 673 O O . ILE A 1 86 ? 11.275 1.547 -1.878 1.00 90.44 86 ILE A O 1
ATOM 677 N N . GLN A 1 87 ? 11.515 2.630 0.070 1.00 92.62 87 GLN A N 1
ATOM 678 C CA . GLN A 1 87 ? 12.776 3.282 -0.304 1.00 92.62 87 GLN A CA 1
ATOM 679 C C . GLN A 1 87 ? 13.887 2.277 -0.627 1.00 92.62 87 GLN A C 1
ATOM 681 O O . GLN A 1 87 ? 14.667 2.493 -1.553 1.00 92.62 87 GLN A O 1
ATOM 686 N N . ARG A 1 88 ? 13.968 1.163 0.113 1.00 92.44 88 ARG A N 1
ATOM 687 C CA . ARG A 1 88 ? 14.920 0.078 -0.178 1.00 92.44 88 ARG A CA 1
ATOM 688 C C . ARG A 1 88 ? 14.653 -0.531 -1.553 1.00 92.44 88 ARG A C 1
ATOM 690 O O . ARG A 1 88 ? 15.593 -0.750 -2.311 1.00 92.44 88 ARG A O 1
ATOM 697 N N . THR A 1 89 ? 13.382 -0.754 -1.880 1.00 90.00 89 THR A N 1
ATOM 698 C CA . THR A 1 89 ? 12.958 -1.263 -3.192 1.00 90.00 89 THR A CA 1
ATOM 699 C C . THR A 1 89 ? 13.330 -0.270 -4.298 1.00 90.00 89 THR A C 1
ATOM 701 O O . THR A 1 89 ? 13.976 -0.657 -5.268 1.00 90.00 89 THR A O 1
ATOM 704 N N . GLN A 1 90 ? 13.036 1.019 -4.104 1.00 92.00 90 GLN A N 1
ATOM 705 C CA . GLN A 1 90 ? 13.378 2.086 -5.046 1.00 92.00 90 GLN A CA 1
ATOM 706 C C . GLN A 1 90 ? 14.880 2.144 -5.341 1.00 92.00 90 GLN A C 1
ATOM 708 O O . GLN A 1 90 ? 15.287 2.090 -6.498 1.00 92.00 90 GLN A O 1
ATOM 713 N N . LYS A 1 91 ? 15.709 2.214 -4.290 1.00 91.62 91 LYS A N 1
ATOM 714 C CA . LYS A 1 91 ? 17.171 2.278 -4.421 1.00 91.62 91 LYS A CA 1
ATOM 715 C C . LYS A 1 91 ? 17.727 1.031 -5.103 1.00 91.62 91 LYS A C 1
ATOM 717 O O . LYS A 1 91 ? 18.599 1.152 -5.955 1.00 91.62 91 LYS A O 1
ATOM 722 N N . GLY A 1 92 ? 17.204 -0.150 -4.764 1.00 90.06 92 GLY A N 1
ATOM 723 C CA . GLY A 1 92 ? 17.614 -1.411 -5.381 1.00 90.06 92 GLY A CA 1
ATOM 724 C C . GLY A 1 92 ? 17.425 -1.399 -6.898 1.00 90.06 92 GLY A C 1
ATOM 725 O O . GLY A 1 92 ? 18.373 -1.640 -7.636 1.00 90.06 92 GLY A O 1
ATOM 726 N N . PHE A 1 93 ? 16.230 -1.046 -7.372 1.00 89.25 93 PHE A N 1
ATOM 727 C CA . PHE A 1 93 ? 15.945 -0.994 -8.810 1.00 89.25 93 PHE A CA 1
ATOM 728 C C . PHE A 1 93 ? 16.601 0.193 -9.522 1.00 89.25 93 PHE A C 1
ATOM 730 O O . PHE A 1 93 ? 16.976 0.071 -10.686 1.00 89.25 93 PHE A O 1
ATOM 737 N N . GLN A 1 94 ? 16.813 1.312 -8.828 1.00 88.56 94 GLN A N 1
ATOM 738 C CA . GLN A 1 94 ? 17.570 2.436 -9.370 1.00 88.56 94 GLN A CA 1
ATOM 739 C C . GLN A 1 94 ? 19.024 2.042 -9.675 1.00 88.56 94 GLN A C 1
ATOM 741 O O . GLN A 1 94 ? 19.503 2.311 -10.772 1.00 88.56 94 GLN A O 1
ATOM 746 N N . ILE A 1 95 ? 19.694 1.329 -8.761 1.00 86.56 95 ILE A N 1
ATOM 747 C CA . ILE A 1 95 ? 21.064 0.826 -8.974 1.00 86.56 95 ILE A CA 1
ATOM 748 C C . ILE A 1 95 ? 21.121 -0.137 -10.166 1.00 86.56 95 ILE A C 1
ATOM 750 O O . ILE A 1 95 ? 22.058 -0.082 -10.961 1.00 86.56 95 ILE A O 1
ATOM 754 N N . LEU A 1 96 ? 20.110 -0.998 -10.315 1.00 84.44 96 LEU A N 1
ATOM 755 C CA . LEU A 1 96 ? 20.018 -1.923 -11.449 1.00 84.44 96 LEU A CA 1
ATOM 756 C C . LEU A 1 96 ? 19.846 -1.195 -12.792 1.00 84.44 96 LEU A C 1
ATOM 758 O O . LEU A 1 96 ? 20.235 -1.734 -13.827 1.00 84.44 96 LEU A O 1
ATOM 762 N N . SER A 1 97 ? 19.299 0.023 -12.769 1.00 79.94 97 SER A N 1
ATOM 763 C CA . SER A 1 97 ? 19.055 0.841 -13.957 1.00 79.94 97 SER A CA 1
ATOM 764 C C . SER A 1 97 ? 20.195 1.804 -14.323 1.00 79.94 97 SER A C 1
ATOM 766 O O . SER A 1 97 ? 20.273 2.185 -15.488 1.00 79.94 97 SER A O 1
ATOM 768 N N . GLU A 1 98 ? 21.026 2.253 -13.374 1.00 75.25 98 GLU A N 1
ATOM 769 C CA . GLU A 1 98 ? 21.933 3.412 -13.549 1.00 75.25 98 GLU A CA 1
ATOM 770 C C . GLU A 1 98 ? 23.413 3.079 -13.846 1.00 75.25 98 GLU A C 1
ATOM 772 O O . GLU A 1 98 ? 24.243 3.985 -13.881 1.00 75.25 98 GLU A O 1
ATOM 777 N N . ARG A 1 99 ? 23.792 1.827 -14.140 1.00 63.94 99 ARG A N 1
ATOM 778 C CA . ARG A 1 99 ? 25.096 1.568 -14.792 1.00 63.94 99 ARG A CA 1
ATOM 779 C C . ARG A 1 99 ? 24.962 1.811 -16.293 1.00 63.94 99 ARG A C 1
ATOM 781 O O . ARG A 1 99 ? 24.303 1.033 -16.971 1.00 63.94 99 ARG A O 1
ATOM 788 N N . GLY A 1 100 ? 25.509 2.926 -16.774 1.00 52.41 100 GLY A N 1
ATOM 789 C CA . GLY A 1 100 ? 25.341 3.384 -18.152 1.00 52.41 100 GLY A CA 1
ATOM 790 C C . GLY A 1 100 ? 26.654 3.786 -18.814 1.00 52.41 100 GLY A C 1
ATOM 791 O O . GLY A 1 100 ? 27.078 4.932 -18.704 1.00 52.41 100 GLY A O 1
ATOM 792 N N . GLY A 1 101 ? 27.252 2.860 -19.556 1.00 50.16 101 GLY A N 1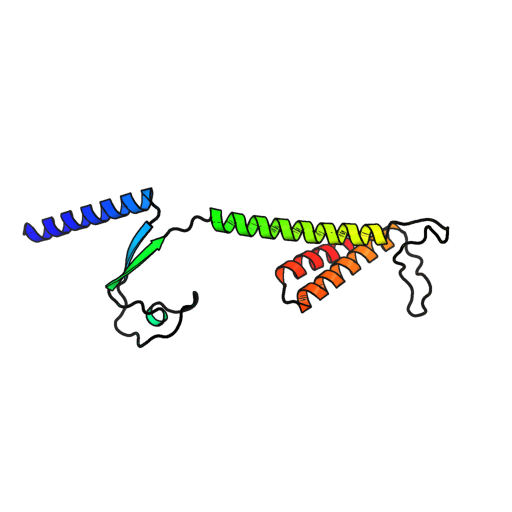
ATOM 793 C CA . GLY A 1 101 ? 28.284 3.138 -20.553 1.00 50.16 101 GLY A CA 1
ATOM 794 C C . GLY A 1 101 ? 28.398 1.993 -21.562 1.00 50.16 101 GLY A C 1
ATOM 795 O O . GLY A 1 101 ? 27.870 0.905 -21.343 1.00 50.16 101 GLY A O 1
ATOM 796 N N . GLU A 1 102 ? 29.063 2.264 -22.680 1.00 51.50 102 GLU A N 1
ATOM 797 C CA . GLU A 1 102 ? 29.142 1.386 -23.859 1.00 51.50 102 GLU A CA 1
ATOM 798 C C . GLU A 1 102 ? 30.155 0.229 -23.727 1.00 51.50 102 GLU A C 1
ATOM 800 O O . GLU A 1 102 ? 30.268 -0.590 -24.635 1.00 51.50 102 GLU A O 1
ATOM 805 N N . ASP A 1 103 ? 30.868 0.132 -22.601 1.00 54.31 103 ASP A N 1
ATOM 806 C CA . ASP A 1 103 ? 31.835 -0.939 -22.332 1.00 54.31 103 ASP A CA 1
ATOM 807 C C . ASP A 1 103 ? 31.155 -2.176 -21.697 1.00 54.31 103 ASP A C 1
ATOM 809 O O . ASP A 1 103 ? 30.192 -2.005 -20.943 1.00 54.31 103 ASP A O 1
ATOM 813 N N . PRO A 1 104 ? 31.669 -3.410 -21.886 1.00 54.44 104 PRO A N 1
ATOM 814 C CA . PRO A 1 104 ? 31.155 -4.637 -21.252 1.00 54.44 104 PRO A CA 1
ATOM 815 C C . PRO A 1 104 ? 31.123 -4.599 -19.711 1.00 54.44 104 PRO A C 1
ATOM 817 O O . PRO A 1 104 ? 30.404 -5.377 -19.088 1.00 54.44 104 PRO A O 1
ATOM 820 N N . ASP A 1 105 ? 31.859 -3.668 -19.095 1.00 53.56 105 ASP A N 1
ATOM 821 C CA . ASP A 1 105 ? 31.848 -3.383 -17.651 1.00 53.56 105 ASP A CA 1
ATOM 822 C C . ASP A 1 105 ? 30.818 -2.307 -17.232 1.00 53.56 105 ASP A C 1
ATOM 824 O O . ASP A 1 105 ? 30.609 -2.051 -16.041 1.00 53.56 105 ASP A O 1
ATOM 828 N N . THR A 1 106 ? 30.139 -1.685 -18.201 1.00 55.50 106 THR A N 1
ATOM 829 C CA . THR A 1 106 ? 29.262 -0.514 -18.019 1.00 55.50 106 THR A CA 1
ATOM 830 C C . THR A 1 106 ? 27.823 -0.728 -18.511 1.00 55.50 106 THR A C 1
ATOM 832 O O . THR A 1 106 ? 26.978 0.156 -18.341 1.00 55.50 106 THR A O 1
ATOM 835 N N . THR A 1 107 ? 27.508 -1.913 -19.042 1.00 56.94 107 THR A N 1
ATOM 836 C CA . THR A 1 107 ? 26.133 -2.349 -19.317 1.00 56.94 107 THR A CA 1
ATOM 837 C C . THR A 1 107 ? 25.274 -2.344 -18.042 1.00 56.94 107 THR A C 1
ATOM 839 O O . THR A 1 107 ? 25.741 -2.783 -16.983 1.00 56.94 107 THR A O 1
ATOM 842 N N . PRO A 1 108 ? 24.004 -1.893 -18.114 1.00 60.56 108 PRO A N 1
ATOM 843 C CA . PRO A 1 108 ? 23.083 -1.987 -16.989 1.00 60.56 108 PRO A CA 1
ATOM 844 C C . PRO A 1 108 ? 22.953 -3.441 -16.534 1.00 60.56 108 PRO A C 1
ATOM 846 O O . PRO A 1 108 ? 22.837 -4.342 -17.360 1.00 60.56 108 PRO A O 1
ATOM 849 N N . PHE A 1 109 ? 22.901 -3.677 -15.221 1.00 67.12 109 PHE A N 1
ATOM 850 C CA . PHE A 1 109 ? 22.679 -5.026 -14.681 1.00 67.12 109 PHE A CA 1
ATOM 851 C C . PHE A 1 109 ? 21.341 -5.631 -15.120 1.00 67.12 109 PHE A C 1
ATOM 853 O O . PHE A 1 109 ? 21.173 -6.849 -15.078 1.00 67.12 109 PHE A O 1
ATOM 860 N N . LEU A 1 110 ? 20.383 -4.780 -15.494 1.00 78.50 110 LEU A N 1
ATOM 861 C CA . LEU A 1 110 ? 19.066 -5.183 -15.949 1.00 78.50 110 LEU A CA 1
ATOM 862 C C . LEU A 1 110 ? 18.754 -4.555 -17.311 1.00 78.50 110 LEU A C 1
ATOM 864 O O . LEU A 1 110 ? 18.577 -3.341 -17.441 1.00 78.50 110 LEU A O 1
ATOM 868 N N . GLU A 1 111 ? 18.656 -5.408 -18.327 1.00 79.06 111 GLU A N 1
ATOM 869 C CA . GLU A 1 111 ? 18.295 -5.026 -19.685 1.00 79.06 111 GLU A CA 1
ATOM 870 C C . GLU A 1 111 ? 16.906 -5.549 -20.060 1.00 79.06 111 GLU A C 1
ATOM 872 O O . GLU A 1 111 ? 16.512 -6.654 -19.691 1.00 79.06 111 GLU A O 1
ATOM 877 N N . ILE A 1 112 ? 16.151 -4.722 -20.784 1.00 84.44 112 ILE A N 1
ATOM 878 C CA . ILE A 1 112 ? 14.837 -5.082 -21.310 1.00 84.44 112 ILE A CA 1
ATOM 879 C C . ILE A 1 112 ? 15.050 -5.550 -22.742 1.00 84.44 112 ILE A C 1
ATOM 881 O O . ILE A 1 112 ? 15.571 -4.794 -23.562 1.00 84.44 112 ILE A O 1
ATOM 885 N N . ALA A 1 113 ? 14.641 -6.781 -23.025 1.00 87.00 113 ALA A N 1
ATOM 886 C CA . ALA A 1 113 ? 14.755 -7.398 -24.335 1.00 87.00 113 ALA A CA 1
ATOM 887 C C . ALA A 1 113 ? 13.380 -7.780 -24.899 1.00 87.00 113 ALA A C 1
ATOM 889 O O . ALA A 1 113 ? 12.397 -7.904 -24.164 1.00 87.00 113 ALA A O 1
ATOM 890 N N . ASP A 1 114 ? 13.315 -7.958 -26.216 1.00 89.12 114 ASP A N 1
ATOM 891 C CA . ASP A 1 114 ? 12.156 -8.520 -26.901 1.00 89.12 114 ASP A CA 1
ATOM 892 C C . ASP A 1 114 ? 11.978 -10.022 -26.582 1.00 89.12 114 ASP A C 1
ATOM 894 O O . ASP A 1 114 ? 12.795 -10.658 -25.915 1.00 89.12 114 ASP A O 1
ATOM 898 N N . GLN A 1 115 ? 10.903 -10.627 -27.098 1.00 92.31 115 GLN A N 1
ATOM 899 C CA . GLN A 1 115 ? 10.636 -12.063 -26.917 1.00 92.31 115 GLN A CA 1
ATOM 900 C C . GLN A 1 115 ? 11.688 -12.9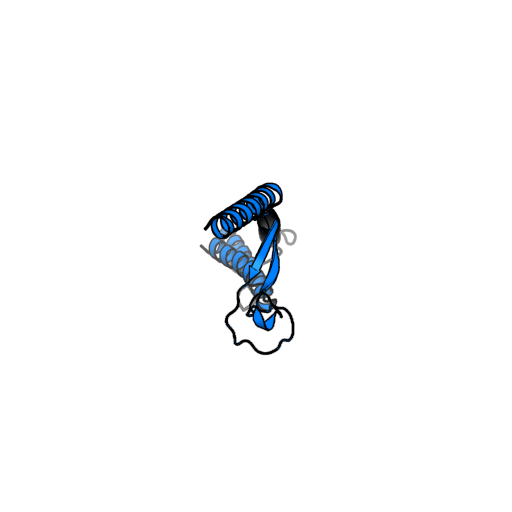78 -27.576 1.00 92.31 115 GLN A C 1
ATOM 902 O O . GLN A 1 115 ? 11.693 -14.180 -27.323 1.00 92.31 115 GLN A O 1
ATOM 907 N N . LYS A 1 116 ? 12.558 -12.431 -28.432 1.00 91.00 116 LYS A N 1
ATOM 908 C CA . LYS A 1 116 ? 13.668 -13.131 -29.089 1.00 91.00 116 LYS A CA 1
ATOM 909 C C . LYS A 1 116 ? 15.005 -12.904 -28.368 1.00 91.00 116 LYS A C 1
ATOM 911 O O . LYS A 1 116 ? 16.004 -13.480 -28.788 1.00 91.00 116 LYS A O 1
ATOM 916 N N . GLY A 1 117 ? 15.027 -12.110 -27.295 1.00 85.56 117 GLY A N 1
ATOM 917 C CA . GLY A 1 117 ? 16.221 -11.787 -26.517 1.00 85.56 117 GLY A CA 1
ATOM 918 C C . GLY A 1 117 ? 17.035 -10.600 -27.041 1.00 85.56 117 GLY A C 1
ATOM 919 O O . GLY A 1 117 ? 18.127 -10.361 -26.535 1.00 85.56 117 GLY A O 1
ATOM 920 N N . ASN A 1 118 ? 16.536 -9.835 -28.015 1.00 86.06 118 ASN A N 1
ATOM 921 C CA . ASN A 1 118 ? 17.232 -8.645 -28.506 1.00 86.06 118 ASN A CA 1
ATOM 922 C C . ASN A 1 118 ? 16.955 -7.436 -27.601 1.00 86.06 118 ASN A C 1
ATOM 924 O O . ASN A 1 118 ? 15.785 -7.174 -27.305 1.00 86.06 118 ASN A O 1
ATOM 928 N N . PRO A 1 119 ? 17.974 -6.646 -27.219 1.00 83.44 119 PRO A N 1
ATOM 929 C CA . PRO A 1 119 ? 17.788 -5.433 -26.430 1.00 83.44 119 PRO A CA 1
ATOM 930 C C . PRO A 1 119 ? 16.817 -4.438 -27.068 1.00 83.44 119 PRO A C 1
ATOM 932 O O . PRO A 1 119 ? 16.934 -4.080 -28.244 1.00 83.44 119 PRO A O 1
ATOM 935 N N . LEU A 1 120 ? 15.874 -3.945 -26.269 1.00 84.25 120 LEU A N 1
ATOM 936 C CA . LEU A 1 120 ? 14.920 -2.936 -26.698 1.00 84.25 120 LEU A CA 1
ATOM 937 C C . LEU A 1 120 ? 15.553 -1.542 -26.586 1.00 84.25 120 LEU A C 1
ATOM 939 O O . LEU A 1 120 ? 16.036 -1.136 -25.526 1.00 84.25 120 LEU A O 1
ATOM 943 N N . LYS A 1 121 ? 15.526 -0.784 -27.685 1.00 82.44 121 LYS A N 1
ATOM 944 C CA . LYS A 1 121 ? 16.041 0.591 -27.731 1.00 82.44 121 LYS A CA 1
ATOM 945 C C . LYS A 1 121 ? 15.014 1.557 -27.137 1.00 82.44 121 LYS A C 1
ATOM 947 O O . LYS A 1 121 ? 14.193 2.108 -27.860 1.00 82.44 121 LYS A O 1
ATOM 952 N N . ILE A 1 122 ? 15.068 1.739 -25.821 1.00 82.88 122 ILE A N 1
ATOM 953 C CA . ILE A 1 122 ? 14.251 2.703 -25.070 1.00 82.88 122 ILE A CA 1
ATOM 954 C C . ILE A 1 122 ? 15.165 3.835 -24.564 1.00 82.88 122 ILE A C 1
ATOM 956 O O . ILE A 1 122 ? 16.278 3.538 -24.112 1.00 82.88 122 ILE A O 1
ATOM 960 N N . PRO A 1 123 ? 14.732 5.111 -24.590 1.00 86.94 123 PRO A N 1
ATOM 961 C CA . PRO A 1 123 ? 15.445 6.207 -23.937 1.00 86.94 123 PRO A CA 1
ATOM 962 C C . PRO A 1 123 ? 15.775 5.895 -22.472 1.00 86.94 123 PRO A C 1
ATOM 964 O O . PRO A 1 123 ? 14.982 5.286 -21.759 1.00 86.94 123 PRO A O 1
ATOM 967 N N . HIS A 1 124 ? 16.937 6.339 -21.986 1.00 81.56 124 HIS A N 1
ATOM 968 C CA . HIS A 1 124 ? 17.418 5.964 -20.650 1.00 81.56 124 HIS A CA 1
ATOM 969 C C . HIS A 1 124 ? 16.432 6.327 -19.523 1.00 81.56 124 HIS A C 1
ATOM 971 O O . HIS A 1 124 ? 16.224 5.540 -18.601 1.00 81.56 124 HIS A O 1
ATOM 977 N N . GLN A 1 125 ? 15.773 7.484 -19.633 1.00 85.69 125 GLN A N 1
ATOM 978 C CA . GLN A 1 125 ? 14.763 7.934 -18.674 1.00 85.69 125 GLN A CA 1
ATOM 979 C C . GLN A 1 125 ? 13.541 7.005 -18.633 1.00 85.69 125 GLN A C 1
ATOM 981 O O . GLN A 1 125 ? 13.121 6.592 -17.553 1.00 85.69 125 GLN A O 1
ATOM 986 N N . GLU A 1 126 ? 13.009 6.632 -19.796 1.00 87.31 126 GLU A N 1
ATOM 987 C CA . GLU A 1 126 ? 11.868 5.718 -19.917 1.00 87.31 126 GLU A CA 1
ATOM 988 C C . GLU A 1 126 ? 12.242 4.295 -19.485 1.00 87.31 126 GLU A C 1
ATOM 990 O O . GLU A 1 126 ? 11.488 3.648 -18.763 1.00 87.31 126 GLU A O 1
ATOM 995 N N . LYS A 1 127 ? 13.445 3.823 -19.840 1.00 85.44 127 LYS A N 1
ATOM 996 C CA . LYS A 1 127 ? 13.966 2.517 -19.409 1.00 85.44 127 LYS A CA 1
ATOM 997 C C . LYS A 1 127 ? 14.055 2.446 -17.884 1.00 85.44 127 LYS A C 1
ATOM 999 O O . LYS A 1 127 ? 13.625 1.458 -17.292 1.00 85.44 127 LYS A O 1
ATOM 1004 N N . LYS A 1 128 ? 14.555 3.507 -17.243 1.00 86.94 128 LYS A N 1
ATOM 1005 C CA . LYS A 1 128 ? 14.632 3.614 -15.782 1.00 86.94 128 LYS A CA 1
ATOM 1006 C C . LYS A 1 128 ? 13.253 3.605 -15.132 1.00 86.94 128 LYS A C 1
ATOM 1008 O O . LYS A 1 128 ? 13.032 2.836 -14.197 1.00 86.94 128 LYS A O 1
ATOM 1013 N N . ALA A 1 129 ? 12.333 4.430 -15.627 1.00 90.56 129 ALA A N 1
ATOM 1014 C CA . ALA A 1 129 ? 10.960 4.489 -15.129 1.00 90.56 129 ALA A CA 1
ATOM 1015 C C . ALA A 1 129 ? 10.265 3.121 -15.242 1.00 90.56 129 ALA A C 1
ATOM 1017 O O . ALA A 1 129 ? 9.693 2.628 -14.269 1.00 90.56 129 ALA A O 1
ATOM 1018 N N . LEU A 1 130 ? 10.422 2.449 -16.386 1.00 90.62 130 LEU A N 1
ATOM 1019 C CA . LEU A 1 130 ? 9.869 1.123 -16.643 1.00 90.62 130 LEU A CA 1
ATOM 1020 C C . LEU A 1 130 ? 10.449 0.056 -15.701 1.00 90.62 130 LEU A C 1
ATOM 1022 O O . LEU A 1 130 ? 9.693 -0.716 -15.113 1.00 90.62 130 LEU A O 1
ATOM 1026 N N . ILE A 1 131 ? 11.771 0.029 -15.501 1.00 90.00 131 ILE A N 1
ATOM 1027 C CA . ILE A 1 131 ? 12.431 -0.889 -14.556 1.00 90.00 131 ILE A CA 1
ATOM 1028 C C . ILE A 1 131 ? 11.919 -0.673 -13.128 1.00 90.00 131 ILE A C 1
ATOM 1030 O O . ILE A 1 131 ? 11.589 -1.642 -12.439 1.00 90.00 131 ILE A O 1
ATOM 1034 N N . LEU A 1 132 ? 11.824 0.584 -12.686 1.00 91.81 132 LEU A N 1
ATOM 1035 C CA . LEU A 1 132 ? 11.308 0.929 -11.361 1.00 91.81 132 LEU A CA 1
ATOM 1036 C C . LEU A 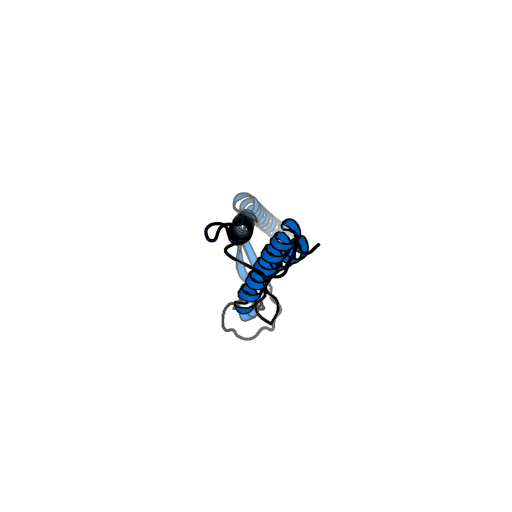1 132 ? 9.851 0.476 -11.201 1.00 91.81 132 LEU A C 1
ATOM 1038 O O . LEU A 1 132 ? 9.528 -0.197 -10.219 1.00 91.81 132 LEU A O 1
ATOM 1042 N N . ALA A 1 133 ? 8.990 0.786 -12.173 1.00 94.06 133 ALA A N 1
ATOM 1043 C CA . ALA A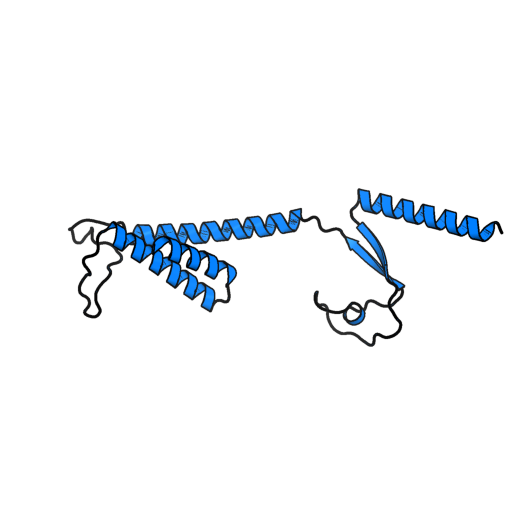 1 133 ? 7.580 0.407 -12.161 1.00 94.06 133 ALA A CA 1
ATOM 1044 C C . ALA A 1 133 ? 7.400 -1.118 -12.094 1.00 94.06 133 ALA A C 1
ATOM 1046 O O . ALA A 1 133 ? 6.678 -1.623 -11.230 1.00 94.06 133 ALA A O 1
ATOM 1047 N N . MET A 1 134 ? 8.112 -1.868 -12.942 1.00 93.06 134 MET A N 1
ATOM 1048 C CA . MET A 1 134 ? 8.092 -3.336 -12.925 1.00 93.06 134 MET A CA 1
ATOM 1049 C C . MET A 1 134 ? 8.590 -3.898 -11.592 1.00 93.06 134 MET A C 1
ATOM 1051 O O . MET A 1 134 ? 7.987 -4.821 -11.042 1.00 93.06 134 MET A O 1
ATOM 1055 N N . GLY A 1 135 ? 9.662 -3.324 -11.043 1.00 93.00 135 GLY A N 1
ATOM 1056 C CA . GLY A 1 135 ? 10.234 -3.747 -9.773 1.00 93.00 135 GLY A CA 1
ATOM 1057 C C . GLY A 1 135 ? 9.271 -3.587 -8.596 1.00 93.00 135 GLY A C 1
ATOM 1058 O O . GLY A 1 135 ? 9.085 -4.513 -7.799 1.00 93.00 135 GLY A O 1
ATOM 1059 N N . PHE A 1 136 ? 8.596 -2.439 -8.515 1.00 95.38 136 PHE A N 1
ATOM 1060 C CA . PHE A 1 136 ? 7.545 -2.207 -7.526 1.00 95.38 136 PHE A CA 1
ATOM 1061 C C . PHE A 1 136 ? 6.339 -3.125 -7.728 1.00 95.38 136 PHE A C 1
ATOM 1063 O O . PHE A 1 136 ? 5.822 -3.674 -6.751 1.00 95.38 136 PHE A O 1
ATOM 1070 N N . HIS A 1 137 ? 5.920 -3.344 -8.976 1.00 95.69 137 HIS A N 1
ATOM 1071 C CA . HIS A 1 137 ? 4.799 -4.222 -9.292 1.00 95.69 137 HIS A CA 1
ATOM 1072 C C . HIS A 1 137 ? 5.067 -5.668 -8.855 1.00 95.69 137 HIS A C 1
ATOM 1074 O O . HIS A 1 137 ? 4.248 -6.271 -8.158 1.00 95.69 137 HIS A O 1
ATOM 1080 N N . GLU A 1 138 ? 6.239 -6.216 -9.182 1.00 95.19 138 GLU A N 1
ATOM 1081 C CA . GLU A 1 138 ? 6.599 -7.585 -8.801 1.00 95.19 138 GLU A CA 1
ATOM 1082 C C . GLU A 1 138 ? 6.773 -7.723 -7.279 1.00 95.19 138 GLU A C 1
ATOM 1084 O O . GLU A 1 138 ? 6.336 -8.714 -6.680 1.00 95.19 138 GLU A O 1
ATOM 1089 N N . LYS A 1 139 ? 7.304 -6.690 -6.606 1.00 94.88 139 LYS A N 1
ATOM 1090 C CA . LYS A 1 139 ? 7.339 -6.639 -5.137 1.00 94.88 139 LYS A CA 1
ATOM 1091 C C . LYS A 1 139 ? 5.929 -6.660 -4.538 1.00 94.88 139 LYS A C 1
ATOM 1093 O O . LYS A 1 139 ? 5.676 -7.441 -3.617 1.00 94.88 139 LYS A O 1
ATOM 1098 N N . GLY A 1 140 ? 5.011 -5.864 -5.086 1.00 95.75 140 GLY A N 1
ATOM 1099 C CA . GLY A 1 140 ? 3.595 -5.857 -4.717 1.00 95.75 140 GLY A CA 1
ATOM 1100 C C . GLY A 1 140 ? 2.942 -7.228 -4.909 1.00 95.75 140 GLY A C 1
ATOM 1101 O O . GLY A 1 140 ? 2.303 -7.740 -3.989 1.00 95.75 140 GLY A O 1
ATOM 1102 N N . ARG A 1 141 ? 3.182 -7.895 -6.047 1.00 96.81 141 ARG A N 1
ATOM 1103 C CA . ARG A 1 141 ? 2.699 -9.265 -6.307 1.00 96.81 141 ARG A CA 1
ATOM 1104 C C . ARG A 1 141 ? 3.215 -10.278 -5.291 1.00 96.81 141 ARG A C 1
ATOM 1106 O O . ARG A 1 141 ? 2.446 -11.119 -4.824 1.00 96.81 141 ARG A O 1
ATOM 1113 N N . SER A 1 142 ? 4.491 -10.199 -4.921 1.00 96.56 142 SER A N 1
ATOM 1114 C CA . SER A 1 142 ? 5.078 -11.064 -3.891 1.00 96.56 142 SER A CA 1
ATOM 1115 C C . SER A 1 142 ? 4.406 -10.870 -2.523 1.00 96.56 142 SER A C 1
ATOM 1117 O O . SER A 1 142 ? 4.091 -11.849 -1.843 1.00 96.56 142 SER A O 1
ATOM 1119 N N . LEU A 1 143 ? 4.105 -9.623 -2.142 1.00 95.81 143 LEU A N 1
ATOM 1120 C CA . LEU A 1 143 ? 3.393 -9.296 -0.898 1.00 95.81 143 LEU A CA 1
ATOM 1121 C C . LEU A 1 143 ? 1.932 -9.773 -0.913 1.00 95.81 143 LEU A C 1
ATOM 1123 O O . LEU A 1 143 ? 1.457 -10.304 0.093 1.00 95.81 143 LEU A O 1
ATOM 1127 N N . MET A 1 144 ? 1.245 -9.688 -2.059 1.00 95.44 144 MET A N 1
ATOM 1128 C CA . MET A 1 144 ? -0.105 -10.246 -2.221 1.00 95.44 144 MET A CA 1
ATOM 1129 C C . MET A 1 144 ? -0.126 -11.764 -2.020 1.00 95.44 144 MET A C 1
ATOM 1131 O O . MET A 1 144 ? -0.989 -12.273 -1.308 1.00 95.44 144 MET A O 1
ATOM 1135 N N . LYS A 1 145 ? 0.863 -12.496 -2.558 1.00 97.00 145 LYS A N 1
A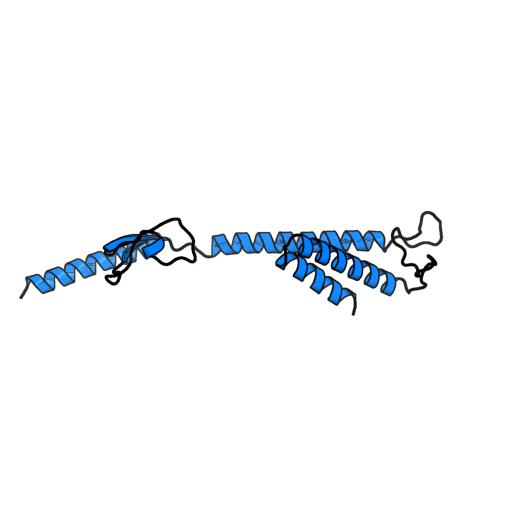TOM 1136 C CA . LYS A 1 145 ? 1.000 -13.948 -2.318 1.00 97.00 145 LYS A CA 1
ATOM 1137 C C . LYS A 1 145 ? 1.171 -14.283 -0.830 1.00 97.00 145 LYS A C 1
ATOM 1139 O O . LYS A 1 145 ? 0.758 -15.353 -0.394 1.00 97.00 145 LYS A O 1
ATOM 1144 N N . ARG A 1 146 ? 1.745 -13.364 -0.046 1.00 96.38 146 ARG A N 1
ATOM 1145 C CA . ARG A 1 146 ? 1.919 -13.477 1.413 1.00 96.38 146 ARG A CA 1
ATOM 1146 C C . ARG A 1 146 ? 0.723 -12.956 2.221 1.00 96.38 146 ARG A C 1
ATOM 1148 O O . ARG A 1 146 ? 0.807 -12.932 3.443 1.00 96.38 146 ARG A O 1
ATOM 1155 N N . LYS A 1 147 ? -0.373 -12.543 1.568 1.00 93.94 147 LYS A N 1
ATOM 1156 C CA . LYS A 1 147 ? -1.567 -11.928 2.185 1.00 93.94 147 LYS A CA 1
ATOM 1157 C C . LYS A 1 147 ? -1.288 -10.619 2.943 1.00 93.94 147 LYS A C 1
ATOM 1159 O O . LYS A 1 147 ? -2.075 -10.218 3.792 1.00 93.94 147 LYS A O 1
ATOM 1164 N N . GLN A 1 148 ? -0.184 -9.937 2.636 1.00 93.12 148 GLN A N 1
ATOM 1165 C CA . GLN A 1 148 ? 0.161 -8.636 3.218 1.00 93.12 148 GLN A CA 1
ATOM 1166 C C . GLN A 1 148 ? -0.397 -7.513 2.336 1.00 93.12 148 GLN A C 1
ATOM 1168 O O . GLN A 1 148 ? 0.355 -6.828 1.640 1.00 93.12 148 GLN A O 1
ATOM 1173 N N . TYR A 1 149 ? -1.723 -7.372 2.316 1.00 93.31 149 TYR A N 1
ATOM 1174 C CA . TYR A 1 149 ? -2.418 -6.497 1.366 1.00 93.31 149 TYR A CA 1
ATOM 1175 C C . TYR A 1 149 ? -2.097 -5.013 1.568 1.00 93.31 149 TYR A C 1
ATOM 1177 O O . TYR A 1 149 ? -1.871 -4.318 0.580 1.0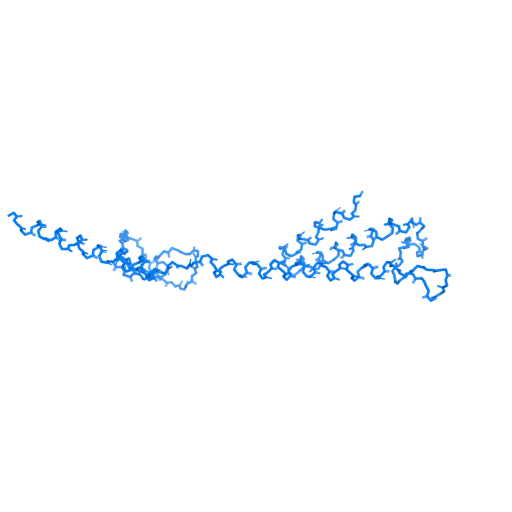0 93.31 149 TYR A O 1
ATOM 1185 N N . ASP A 1 150 ? -1.963 -4.555 2.814 1.00 90.69 150 ASP A N 1
ATOM 1186 C CA . ASP A 1 150 ? -1.663 -3.148 3.121 1.00 90.69 150 ASP A CA 1
ATOM 1187 C C . ASP A 1 150 ? -0.297 -2.733 2.561 1.00 90.69 150 ASP A C 1
ATOM 1189 O O . ASP A 1 150 ? -0.153 -1.724 1.872 1.00 90.69 150 ASP A O 1
ATOM 1193 N N . ASN A 1 151 ? 0.713 -3.580 2.771 1.00 91.25 151 ASN A N 1
ATOM 1194 C CA . ASN A 1 151 ? 2.048 -3.369 2.219 1.00 91.25 151 ASN A CA 1
ATOM 1195 C C . ASN A 1 151 ? 2.073 -3.522 0.698 1.00 91.25 151 ASN A C 1
ATOM 1197 O O . ASN A 1 151 ? 2.789 -2.777 0.025 1.00 91.25 151 ASN A O 1
ATOM 1201 N N . ALA A 1 152 ? 1.318 -4.474 0.145 1.00 95.44 152 ALA A N 1
ATOM 1202 C CA . ALA A 1 152 ? 1.226 -4.660 -1.298 1.00 95.44 152 ALA A CA 1
ATOM 1203 C C . ALA A 1 152 ? 0.650 -3.417 -1.986 1.00 95.44 152 ALA A C 1
ATOM 1205 O O . ALA A 1 152 ? 1.220 -2.959 -2.976 1.00 95.44 152 ALA A O 1
ATOM 1206 N N . LEU A 1 153 ? -0.419 -2.843 -1.428 1.00 94.69 153 LEU A N 1
ATOM 1207 C CA . LEU A 1 153 ? -1.079 -1.656 -1.963 1.00 94.69 153 LEU A CA 1
ATOM 1208 C C . LEU A 1 153 ? -0.101 -0.487 -2.103 1.00 94.69 153 LEU A C 1
ATOM 1210 O O . LEU A 1 153 ? -0.025 0.113 -3.172 1.00 94.69 153 LEU A O 1
ATOM 1214 N N . CYS A 1 154 ? 0.706 -0.205 -1.078 1.00 93.38 154 CYS A N 1
ATOM 1215 C CA . CYS A 1 154 ? 1.670 0.892 -1.157 1.00 93.38 154 CYS A CA 1
ATOM 1216 C C . CYS A 1 154 ? 2.710 0.704 -2.273 1.00 93.38 154 CYS A C 1
ATOM 1218 O O . CYS A 1 154 ? 3.046 1.673 -2.949 1.00 93.38 154 CYS A O 1
ATOM 1220 N N . HIS A 1 155 ? 3.193 -0.522 -2.511 1.00 95.06 155 HIS A N 1
ATOM 1221 C CA . HIS A 1 155 ? 4.138 -0.784 -3.605 1.00 95.06 155 HIS A CA 1
ATOM 1222 C C . HIS A 1 155 ? 3.457 -0.677 -4.980 1.00 95.06 155 HIS A C 1
ATOM 1224 O O . HIS A 1 155 ? 4.044 -0.130 -5.907 1.00 95.06 155 HIS A O 1
ATOM 1230 N N . LEU A 1 156 ? 2.210 -1.140 -5.114 1.00 94.69 156 LEU A N 1
ATOM 1231 C CA . LEU A 1 156 ? 1.452 -1.041 -6.366 1.00 94.69 156 LEU A CA 1
ATOM 1232 C C . LEU A 1 156 ? 1.116 0.412 -6.732 1.00 94.69 156 LEU A C 1
ATOM 1234 O O . LEU A 1 156 ? 1.242 0.787 -7.894 1.00 94.69 156 LEU A O 1
ATOM 1238 N N . LEU A 1 157 ? 0.761 1.246 -5.750 1.00 94.56 157 LEU A N 1
ATOM 1239 C CA . LEU A 1 157 ? 0.530 2.678 -5.971 1.00 94.56 157 LEU A CA 1
ATOM 1240 C C . LEU A 1 157 ? 1.808 3.404 -6.409 1.00 94.56 157 LEU A C 1
ATOM 1242 O O . LEU A 1 157 ? 1.752 4.282 -7.266 1.00 94.56 157 LEU A O 1
ATOM 1246 N N . GLN A 1 158 ? 2.967 3.028 -5.860 1.00 93.62 158 GLN A N 1
ATOM 1247 C CA . GLN A 1 158 ? 4.243 3.568 -6.332 1.00 93.62 158 GLN A CA 1
ATOM 1248 C C . GLN A 1 158 ? 4.583 3.126 -7.755 1.00 93.62 158 GLN A C 1
ATOM 1250 O O . GLN A 1 158 ? 5.112 3.931 -8.517 1.00 93.62 158 GLN A O 1
ATOM 1255 N N . ALA A 1 159 ? 4.264 1.884 -8.128 1.00 95.25 159 ALA A N 1
ATOM 1256 C CA . ALA A 1 159 ? 4.447 1.415 -9.499 1.00 95.25 159 ALA A CA 1
ATOM 1257 C C . ALA A 1 159 ? 3.647 2.271 -10.497 1.00 95.25 159 ALA A C 1
ATOM 1259 O O . ALA A 1 159 ? 4.209 2.709 -11.496 1.00 95.25 159 ALA A O 1
ATOM 1260 N N . ASP A 1 160 ? 2.378 2.567 -10.188 1.00 94.69 160 ASP A N 1
ATOM 1261 C CA . ASP A 1 160 ? 1.513 3.414 -11.025 1.00 94.69 160 ASP A CA 1
ATOM 1262 C C . ASP A 1 160 ? 2.083 4.830 -11.202 1.00 94.69 160 ASP A C 1
ATOM 1264 O O . ASP A 1 160 ? 2.089 5.377 -12.301 1.00 94.69 160 ASP A O 1
ATOM 1268 N N . GLN A 1 161 ? 2.652 5.407 -10.137 1.00 92.44 161 GLN A N 1
ATOM 1269 C CA . GLN A 1 161 ? 3.286 6.728 -10.199 1.00 92.44 161 GLN A CA 1
ATOM 1270 C C . GLN A 1 161 ? 4.513 6.776 -11.115 1.00 92.44 161 GLN A C 1
ATOM 1272 O O . GLN A 1 161 ? 4.776 7.823 -11.697 1.00 92.44 161 GLN A O 1
ATOM 1277 N N . GLN A 1 162 ? 5.276 5.683 -11.220 1.00 88.25 162 GLN A N 1
ATOM 1278 C CA . GLN A 1 162 ? 6.459 5.614 -12.088 1.00 88.25 162 GLN A CA 1
ATOM 1279 C C . GLN A 1 162 ? 6.111 5.334 -13.556 1.00 88.25 162 GLN A C 1
ATOM 1281 O O . GLN A 1 162 ? 6.964 5.522 -14.414 1.00 88.25 162 GLN A O 1
ATOM 1286 N N . PHE A 1 163 ? 4.893 4.866 -13.844 1.00 80.88 163 PHE A N 1
ATOM 1287 C CA . PHE A 1 163 ? 4.463 4.482 -15.192 1.00 80.88 163 PHE A CA 1
ATOM 1288 C C . PHE A 1 163 ? 3.768 5.619 -15.971 1.00 80.88 163 PHE A C 1
ATOM 1290 O O . PHE A 1 163 ? 3.395 5.421 -17.124 1.00 80.88 163 PHE A O 1
ATOM 1297 N N . ARG A 1 164 ? 3.569 6.788 -15.349 1.00 65.62 164 ARG A N 1
ATOM 1298 C CA . ARG A 1 164 ? 2.987 7.983 -15.988 1.00 65.62 164 ARG A CA 1
ATOM 1299 C C . ARG A 1 164 ? 3.999 8.740 -16.832 1.00 65.62 164 ARG A C 1
ATOM 1301 O O . ARG A 1 164 ? 3.559 9.274 -17.871 1.00 65.62 164 ARG A O 1
#

Radius of gyration: 30.87 Å; chains: 1; bounding box: 72×33×84 Å

Foldseek 3Di:
DPPVVVVVVVVVVVVVVQVVCCVVPQKHKDFDADPPDADDEDDDDPPDDCVNVVDDHRDIDMDHPDDCVVVVVVVVVVVVVLVVVLVVLQVVLLQQLPQDDPDPVRDRVDFDADPVRHGDDDPSLLSSLQSSLVSLQVVLVVCVVVVVNVSSVVSNVVSVVSND

InterPro domains:
  IPR039749 NEDD8 ultimate buster 1 [PTHR12948] (43-164)
  IPR041207 NEDD8 ultimate buster 1, ubiquitin-like domain [PF18037] (46-66)